Protein AF-A0A925X2B3-F1 (afdb_monomer)

Nearest PDB structures (foldseek):
  2wqh-assembly1_A-2  TM=7.981E-01  e=2.119E-02  synthetic construct
  4nrh-assembly2_B  TM=6.385E-01  e=3.966E-02  Chlamydia pneumoniae
  3sz7-assembly1_A  TM=6.226E-01  e=3.391E-02  Aspergillus fumigatus Af293
  6q6g-assembly1_K  TM=6.782E-01  e=8.686E-02  Homo sapiens
  9gaw-assembly1_K  TM=6.901E-01  e=1.070E-01  Homo sapiens

Sequence (132 aa):
MNVLLPSWLHRYGALNGQVATVPRVRWSVLHFACHAVRDGRFNDARALMTQESDHVPTDAPCLNLMGVLAMAHGHWDEAARLWRQALHADRTYLPSRRNLRRYFELFQFGRSSVPIALGDEPQCFTHAWDEP

pLDDT: mean 77.42, std 23.01, range [30.8, 98.19]

Solvent-accessible surface area (backbone atoms only — not comparable to full-atom values): 7887 Å² total; per-residue (Å²): 138,83,82,81,74,66,83,78,74,70,73,80,78,76,82,75,101,63,82,76,79,75,69,91,59,61,64,68,52,56,53,51,25,50,50,26,47,76,72,67,36,55,67,60,20,47,52,55,54,54,75,63,34,92,52,78,62,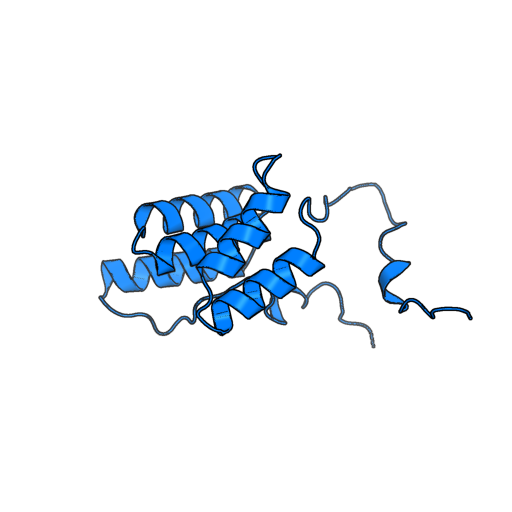77,34,34,58,56,23,22,37,52,13,53,53,31,40,77,72,69,38,52,71,58,13,53,51,27,19,51,50,12,36,69,58,32,79,78,48,58,34,28,54,46,39,47,50,29,49,50,30,35,77,75,68,73,49,61,90,58,68,86,50,62,57,82,54,73,79,77,47,71,87,80,70,88,70,136

Secondary structure (DSSP, 8-state):
------GGGSTTS---S------SS-HHHHHHHHHHHHTT-HHHHHHHHHHTTTS----HHHHHHHHHHHHHTT-HHHHHHHHHHHHHH-TT-HHHHHHHHHHHHHHHHS---SPP--S--GGGSTTT----

Mean predicted aligned error: 10.47 Å

Foldseek 3Di:
DDPDDDPVVPPVPDDDDDPPDDFQDDPVLLVVLLVCVVVVVLVSSVVSLVVSPPPPGLALLSLQQVLVSCVSVVNNVSSLVSLVSSCVSPVPQVQSVLVNVQSCCCVVPVDDPRDRRNSPDPVVCVVPDPDD

Structure (mmCIF, N/CA/C/O backbone):
data_AF-A0A925X2B3-F1
#
_entry.id   AF-A0A925X2B3-F1
#
loop_
_atom_site.group_PDB
_atom_site.id
_atom_site.type_symbol
_atom_site.label_atom_id
_atom_site.label_alt_id
_atom_site.label_comp_id
_atom_site.label_asym_id
_atom_site.label_entity_id
_atom_site.label_seq_id
_atom_site.pdbx_PDB_ins_code
_atom_site.Cartn_x
_atom_site.Cartn_y
_atom_site.Cartn_z
_atom_site.occupancy
_atom_site.B_iso_or_equiv
_atom_site.auth_seq_id
_atom_site.auth_comp_id
_atom_site.auth_asym_id
_atom_site.auth_atom_id
_atom_site.pdbx_PDB_model_num
ATOM 1 N N . MET A 1 1 ? 29.251 -28.232 -3.357 1.00 34.03 1 MET A N 1
ATOM 2 C CA . MET A 1 1 ? 28.049 -27.736 -2.652 1.00 34.03 1 MET A CA 1
ATOM 3 C C . MET A 1 1 ? 27.142 -27.098 -3.684 1.00 34.03 1 MET A C 1
ATOM 5 O O . MET A 1 1 ? 27.462 -26.025 -4.171 1.00 34.03 1 MET A O 1
ATOM 9 N N . ASN A 1 2 ? 26.105 -27.820 -4.105 1.00 30.80 2 ASN A N 1
ATOM 10 C CA . ASN A 1 2 ? 25.200 -27.404 -5.171 1.00 30.80 2 ASN A CA 1
ATOM 11 C C . ASN A 1 2 ? 23.938 -26.837 -4.509 1.00 30.80 2 ASN A C 1
ATOM 13 O O . ASN A 1 2 ? 23.231 -27.574 -3.823 1.00 30.80 2 ASN A O 1
ATOM 17 N N . VAL A 1 3 ? 23.710 -25.529 -4.623 1.00 38.47 3 VAL A N 1
ATOM 18 C CA . VAL A 1 3 ? 22.490 -24.894 -4.109 1.00 38.47 3 VAL A CA 1
ATOM 19 C C . VAL A 1 3 ? 21.385 -25.194 -5.115 1.00 38.47 3 VAL A C 1
ATOM 21 O O . VAL A 1 3 ? 21.403 -24.680 -6.230 1.00 38.47 3 VAL A O 1
ATOM 24 N N . LEU A 1 4 ? 20.453 -26.068 -4.739 1.00 36.34 4 LEU A N 1
ATOM 25 C CA . LEU A 1 4 ? 19.251 -26.350 -5.519 1.00 36.34 4 LEU A CA 1
ATOM 26 C C . LEU A 1 4 ? 18.387 -25.085 -5.546 1.00 36.34 4 LEU A C 1
ATOM 28 O O . LEU A 1 4 ? 17.718 -24.754 -4.569 1.00 36.34 4 LEU A O 1
ATOM 32 N N . LEU A 1 5 ? 18.435 -24.355 -6.657 1.00 35.53 5 LEU A N 1
ATOM 33 C CA . LEU A 1 5 ? 17.490 -23.278 -6.923 1.00 35.53 5 LEU A CA 1
ATOM 34 C C . LEU A 1 5 ? 16.106 -23.898 -7.184 1.00 35.53 5 LEU A C 1
ATOM 36 O O . LEU A 1 5 ? 16.027 -24.906 -7.892 1.00 35.53 5 LEU A O 1
ATOM 40 N N . PRO A 1 6 ? 15.012 -23.350 -6.631 1.00 40.31 6 PRO A N 1
ATOM 41 C CA . PRO A 1 6 ? 13.714 -23.983 -6.777 1.00 40.31 6 PRO A CA 1
ATOM 42 C C . PRO A 1 6 ? 13.127 -23.768 -8.186 1.00 40.31 6 PRO A C 1
ATOM 44 O O . PRO A 1 6 ? 13.419 -22.789 -8.876 1.00 40.31 6 PRO A O 1
ATOM 47 N N . SER A 1 7 ? 12.293 -24.715 -8.620 1.00 38.09 7 SER A N 1
ATOM 48 C CA . SER A 1 7 ? 11.847 -24.940 -10.010 1.00 38.09 7 SER A CA 1
ATOM 49 C C . SER A 1 7 ? 11.109 -23.776 -10.694 1.00 38.09 7 SER A C 1
ATOM 51 O O . SER A 1 7 ? 10.914 -23.799 -11.909 1.00 38.09 7 SER A O 1
ATOM 53 N N . TRP A 1 8 ? 10.733 -22.733 -9.956 1.00 44.91 8 TRP A N 1
ATOM 54 C CA . TRP A 1 8 ? 10.062 -21.538 -10.476 1.00 44.91 8 TRP A CA 1
ATOM 55 C C . TRP A 1 8 ? 10.996 -20.569 -11.221 1.00 44.91 8 TRP A C 1
ATOM 57 O O . TRP A 1 8 ? 10.511 -19.696 -11.935 1.00 44.91 8 TRP A O 1
ATOM 67 N N . LEU A 1 9 ? 12.321 -20.743 -11.134 1.00 41.09 9 LEU A N 1
ATOM 68 C CA . LEU A 1 9 ? 13.298 -19.906 -11.850 1.00 41.09 9 LEU A CA 1
ATOM 69 C C . LEU A 1 9 ? 13.430 -20.224 -13.355 1.00 41.09 9 LEU A C 1
ATOM 71 O O . LEU A 1 9 ? 13.870 -19.367 -14.115 1.00 41.09 9 LEU A O 1
ATOM 75 N N . HIS A 1 10 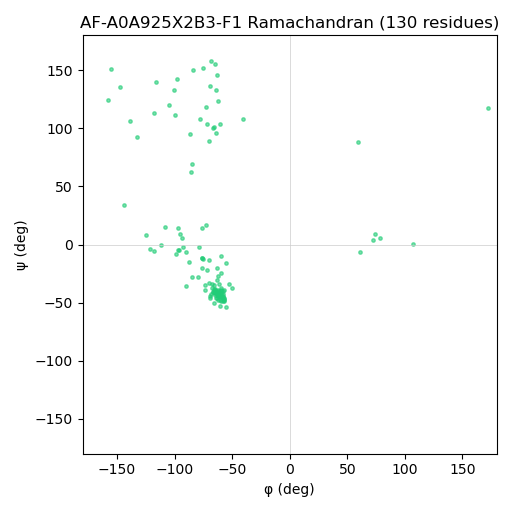? 13.016 -21.408 -13.820 1.00 42.06 10 HIS A N 1
ATOM 76 C CA . HIS A 1 10 ? 13.189 -21.817 -15.225 1.00 42.06 10 HIS A CA 1
ATOM 77 C C . HIS A 1 10 ? 12.052 -21.384 -16.169 1.00 42.06 10 HIS A C 1
ATOM 79 O O . HIS A 1 10 ? 12.227 -21.400 -17.386 1.00 42.06 10 HIS A O 1
ATOM 85 N N . ARG A 1 11 ? 10.892 -20.971 -15.642 1.00 41.97 11 ARG A N 1
ATOM 86 C CA . ARG A 1 11 ? 9.663 -20.740 -16.430 1.00 41.97 11 ARG A CA 1
ATOM 87 C C . ARG A 1 11 ? 9.418 -19.282 -16.843 1.00 41.97 11 ARG A C 1
ATOM 89 O O . ARG A 1 11 ? 8.326 -18.951 -17.279 1.00 41.97 11 ARG A O 1
ATOM 96 N N . TYR A 1 12 ? 10.430 -18.422 -16.730 1.00 44.25 12 TYR A N 1
ATOM 97 C CA . TYR A 1 12 ? 10.394 -17.042 -17.239 1.00 44.25 12 TYR A CA 1
ATOM 98 C C . TYR A 1 12 ? 11.060 -16.887 -18.620 1.00 44.25 12 TYR A C 1
ATOM 100 O O . TYR A 1 12 ? 11.044 -15.802 -19.193 1.00 44.25 12 TYR A O 1
ATOM 108 N N . GLY A 1 13 ? 11.666 -17.957 -19.156 1.00 35.38 13 GLY A N 1
ATOM 109 C CA . GLY A 1 13 ? 12.562 -17.888 -20.317 1.00 35.38 13 GLY A CA 1
ATOM 110 C C . GLY A 1 13 ? 11.972 -18.237 -21.685 1.00 35.38 13 GLY A C 1
ATOM 111 O O . GLY A 1 13 ? 12.657 -18.052 -22.685 1.00 35.38 13 GLY A O 1
ATOM 112 N N . ALA A 1 14 ? 10.744 -18.739 -21.789 1.00 43.62 14 ALA A N 1
ATOM 113 C CA . ALA A 1 14 ? 10.166 -19.063 -23.090 1.00 43.62 14 ALA A CA 1
ATOM 114 C C . ALA A 1 14 ? 8.645 -19.093 -22.995 1.00 43.62 14 ALA A C 1
ATOM 116 O O . ALA A 1 14 ? 8.124 -19.824 -22.161 1.00 43.62 14 ALA A O 1
ATOM 117 N N . LEU A 1 15 ? 7.966 -18.300 -23.831 1.00 34.72 15 LEU A N 1
ATOM 118 C CA . LEU A 1 15 ? 6.853 -18.704 -24.703 1.00 34.72 15 LEU A CA 1
ATOM 119 C C . LEU A 1 15 ? 6.224 -17.450 -25.358 1.00 34.72 15 LEU A C 1
ATOM 121 O O . LEU A 1 15 ? 5.674 -16.583 -24.692 1.00 34.72 15 LEU A O 1
ATOM 125 N N . ASN A 1 16 ? 6.306 -17.406 -26.692 1.00 33.66 16 ASN A N 1
ATOM 126 C CA . ASN A 1 16 ? 5.404 -16.728 -27.633 1.00 33.66 16 ASN A CA 1
ATOM 127 C C . ASN A 1 16 ? 5.195 -15.205 -27.528 1.00 33.66 16 ASN A C 1
ATOM 129 O O . ASN A 1 16 ? 4.190 -14.754 -26.998 1.00 33.66 16 ASN A O 1
ATOM 133 N N . GLY A 1 17 ? 6.055 -14.429 -28.204 1.00 40.22 17 GLY A N 1
ATOM 134 C CA . GLY A 1 17 ? 5.658 -13.352 -29.141 1.00 40.22 17 GLY A CA 1
ATOM 135 C C . GLY A 1 17 ? 4.833 -12.142 -28.663 1.00 40.22 17 GLY A C 1
ATOM 136 O O . GLY A 1 17 ? 4.662 -11.202 -29.433 1.00 40.22 17 GLY A O 1
ATOM 137 N N . GLN A 1 18 ? 4.359 -12.110 -27.424 1.00 37.34 18 GLN A N 1
ATOM 138 C CA . GLN A 1 18 ? 3.765 -10.960 -26.756 1.00 37.34 18 GLN A CA 1
ATOM 139 C C . GLN A 1 18 ? 4.416 -10.886 -25.386 1.00 37.34 18 GLN A C 1
ATOM 141 O O . GLN A 1 18 ? 4.010 -11.559 -24.443 1.00 37.34 18 GLN A O 1
ATOM 146 N N . VAL A 1 19 ? 5.492 -10.109 -25.294 1.00 42.62 19 VAL A N 1
ATOM 147 C CA . VAL A 1 19 ? 6.189 -9.895 -24.029 1.00 42.62 19 VAL A CA 1
ATOM 148 C C . VAL A 1 19 ? 5.275 -9.049 -23.144 1.00 42.62 19 VAL A C 1
ATOM 150 O O . VAL A 1 19 ? 5.323 -7.822 -23.176 1.00 42.62 19 VAL A O 1
ATOM 153 N N . ALA A 1 20 ? 4.412 -9.705 -22.368 1.00 44.25 20 ALA A N 1
ATOM 154 C CA . ALA A 1 20 ? 3.881 -9.124 -21.149 1.00 44.25 20 ALA A CA 1
ATOM 155 C C . ALA A 1 20 ? 5.096 -8.853 -20.252 1.00 44.25 20 ALA A C 1
ATOM 157 O O . ALA A 1 20 ? 5.736 -9.773 -19.745 1.00 44.25 20 ALA A O 1
ATOM 158 N N . THR A 1 21 ? 5.506 -7.592 -20.168 1.00 42.00 21 THR A N 1
ATOM 159 C CA . THR A 1 21 ? 6.695 -7.174 -19.429 1.00 42.00 21 THR A CA 1
ATOM 160 C C . THR A 1 21 ? 6.481 -7.409 -17.932 1.00 42.00 21 THR A C 1
ATOM 162 O O . THR A 1 21 ? 5.821 -6.614 -17.270 1.00 42.00 21 THR A O 1
ATOM 165 N N . VAL A 1 22 ? 7.028 -8.508 -17.411 1.00 47.22 22 VAL A N 1
ATOM 166 C CA . VAL A 1 22 ? 7.181 -8.792 -15.970 1.00 47.22 22 VAL A CA 1
ATOM 167 C C . VAL A 1 22 ? 8.215 -7.819 -15.347 1.00 47.22 22 VAL A C 1
ATOM 169 O O . VAL A 1 22 ? 8.997 -7.210 -16.081 1.00 47.22 22 VAL A O 1
ATOM 172 N N . PRO A 1 23 ? 8.198 -7.577 -14.024 1.00 50.75 23 PRO A N 1
ATOM 173 C CA . PRO A 1 23 ? 8.260 -6.249 -13.420 1.00 50.75 23 PRO A CA 1
ATOM 174 C C . PRO A 1 23 ? 9.693 -5.712 -13.266 1.00 50.75 23 PRO A C 1
ATOM 176 O O . PRO A 1 23 ? 10.641 -6.471 -13.073 1.00 50.75 23 PRO A O 1
ATOM 179 N N . ARG A 1 24 ? 9.857 -4.381 -13.328 1.00 59.66 24 ARG A N 1
ATOM 180 C CA . ARG A 1 24 ? 11.174 -3.703 -13.288 1.00 59.66 24 ARG A CA 1
ATOM 181 C C . ARG A 1 24 ? 11.814 -3.624 -11.886 1.00 59.66 24 ARG A C 1
ATOM 183 O O . ARG A 1 24 ? 12.996 -3.318 -11.807 1.00 59.66 24 ARG A O 1
ATOM 190 N N . VAL A 1 25 ? 11.076 -3.931 -10.813 1.00 64.81 25 VAL A N 1
ATOM 191 C CA . VAL A 1 25 ? 11.581 -4.064 -9.428 1.00 64.81 25 VAL A CA 1
ATOM 192 C C . VAL A 1 25 ? 11.827 -5.533 -9.096 1.00 64.81 25 VAL A C 1
ATOM 194 O O . VAL A 1 25 ? 11.029 -6.403 -9.455 1.00 64.81 25 VAL A O 1
ATOM 197 N N . ARG A 1 26 ? 12.895 -5.833 -8.347 1.00 74.19 26 ARG A N 1
ATOM 198 C CA . ARG A 1 26 ? 13.130 -7.204 -7.869 1.00 74.19 26 ARG A CA 1
ATOM 199 C C . ARG A 1 26 ? 11.996 -7.648 -6.942 1.00 74.19 26 ARG A C 1
ATOM 201 O O . ARG A 1 26 ? 11.776 -7.052 -5.890 1.00 74.19 26 ARG A O 1
ATOM 208 N N . TRP A 1 27 ? 11.340 -8.762 -7.276 1.00 75.81 27 TRP A N 1
ATOM 209 C CA . TRP A 1 27 ? 10.252 -9.352 -6.478 1.00 75.81 27 TRP A CA 1
ATOM 210 C C . TRP A 1 27 ? 10.605 -9.527 -4.994 1.00 75.81 27 TRP A C 1
ATOM 212 O O . TRP A 1 27 ? 9.782 -9.280 -4.116 1.00 75.81 27 TRP A O 1
ATOM 222 N N . SER A 1 28 ? 11.856 -9.897 -4.702 1.00 80.56 28 SER A N 1
ATOM 223 C CA . SER A 1 28 ? 12.356 -9.998 -3.331 1.00 80.56 28 SER A CA 1
ATOM 224 C C . SER A 1 28 ? 12.235 -8.678 -2.569 1.00 80.56 28 SER A C 1
ATOM 226 O O . SER A 1 28 ? 11.858 -8.687 -1.404 1.00 80.56 28 SER A O 1
ATOM 228 N N . VAL A 1 29 ? 12.519 -7.544 -3.216 1.00 86.19 29 VAL A N 1
ATOM 229 C CA . VAL A 1 29 ? 12.436 -6.221 -2.582 1.00 86.19 29 VAL A CA 1
ATOM 230 C C . VAL A 1 29 ? 10.988 -5.851 -2.305 1.00 86.19 29 VAL A C 1
ATOM 232 O O . VAL A 1 29 ? 10.679 -5.449 -1.186 1.00 86.19 29 VAL A O 1
ATOM 235 N N . LEU A 1 30 ? 10.088 -6.075 -3.269 1.00 87.00 30 LEU A N 1
ATOM 236 C CA . LEU A 1 30 ? 8.654 -5.867 -3.065 1.00 87.00 30 LEU A CA 1
ATOM 237 C C . LEU A 1 30 ? 8.130 -6.717 -1.896 1.00 87.00 30 LEU A C 1
ATOM 239 O O . LEU A 1 30 ? 7.440 -6.203 -1.022 1.00 87.00 30 LEU A O 1
ATOM 243 N N . HIS A 1 31 ? 8.517 -7.993 -1.834 1.00 88.25 31 HIS A N 1
ATOM 244 C CA . HIS A 1 31 ? 8.142 -8.895 -0.747 1.00 88.25 31 HIS A CA 1
ATOM 245 C C . HIS A 1 31 ? 8.625 -8.395 0.627 1.00 88.25 31 HIS A C 1
ATOM 247 O O . HIS A 1 31 ? 7.833 -8.314 1.569 1.00 88.25 31 HIS A O 1
ATOM 253 N N . PHE A 1 32 ? 9.899 -8.000 0.750 1.00 91.31 32 PHE A N 1
ATOM 254 C CA . PHE A 1 32 ? 10.431 -7.449 2.002 1.00 91.31 32 PHE A CA 1
ATOM 255 C C . PHE A 1 32 ? 9.772 -6.121 2.385 1.00 91.31 32 PHE A C 1
ATOM 257 O O . PHE A 1 32 ? 9.486 -5.898 3.562 1.00 91.31 32 PHE A O 1
ATOM 264 N N . ALA A 1 33 ? 9.485 -5.257 1.413 1.00 92.56 33 ALA A N 1
ATOM 265 C CA . ALA A 1 33 ? 8.810 -3.992 1.659 1.00 92.56 33 ALA A CA 1
ATOM 266 C C . ALA A 1 33 ? 7.356 -4.205 2.123 1.00 92.56 33 ALA A C 1
ATOM 268 O O . ALA A 1 33 ? 6.926 -3.564 3.082 1.00 92.56 33 ALA A O 1
ATOM 269 N N . CYS A 1 34 ? 6.621 -5.156 1.533 1.00 93.00 34 CYS A N 1
ATOM 270 C CA . CYS A 1 34 ? 5.295 -5.557 2.012 1.00 93.00 34 CYS A CA 1
ATOM 271 C C . CYS A 1 34 ? 5.344 -6.079 3.455 1.00 93.00 34 CYS A C 1
ATOM 273 O O . CYS A 1 34 ? 4.504 -5.706 4.275 1.00 93.00 34 CYS A O 1
ATOM 275 N N . HIS A 1 35 ? 6.343 -6.896 3.800 1.00 94.31 35 HIS A N 1
ATOM 276 C CA . HIS A 1 35 ? 6.530 -7.365 5.175 1.00 94.31 35 HIS A CA 1
ATOM 277 C C . HIS A 1 35 ? 6.820 -6.205 6.140 1.00 94.31 35 HIS A C 1
ATOM 279 O O . HIS A 1 35 ? 6.183 -6.097 7.184 1.00 94.31 35 HIS A O 1
ATOM 285 N N . ALA A 1 36 ? 7.716 -5.288 5.769 1.00 95.25 36 ALA A N 1
ATOM 286 C CA . ALA A 1 36 ? 8.018 -4.107 6.574 1.00 95.25 36 ALA A CA 1
ATOM 287 C C . ALA A 1 36 ? 6.777 -3.219 6.791 1.00 95.25 36 ALA A C 1
ATOM 289 O O . ALA A 1 36 ? 6.578 -2.715 7.894 1.00 95.25 36 ALA A O 1
ATOM 290 N N . VAL A 1 37 ? 5.898 -3.080 5.789 1.00 96.31 37 VAL A N 1
ATOM 291 C CA . VAL A 1 37 ? 4.603 -2.392 5.943 1.00 96.31 37 VAL A CA 1
ATOM 292 C C . VAL A 1 37 ? 3.698 -3.102 6.951 1.00 96.31 37 VAL A C 1
ATOM 294 O O . VAL A 1 37 ? 3.111 -2.429 7.798 1.00 96.31 37 VAL A O 1
ATOM 297 N N . ARG A 1 38 ? 3.593 -4.438 6.902 1.00 94.19 38 ARG A N 1
ATOM 298 C CA . ARG A 1 38 ? 2.809 -5.209 7.888 1.00 94.19 38 ARG A CA 1
ATOM 299 C C . ARG A 1 38 ? 3.342 -5.052 9.312 1.00 94.19 38 ARG A C 1
ATOM 301 O O . ARG A 1 38 ? 2.544 -4.991 10.240 1.00 94.19 38 ARG A O 1
ATOM 308 N N . ASP A 1 39 ? 4.656 -4.915 9.463 1.00 95.88 39 ASP A N 1
ATOM 309 C CA . ASP A 1 39 ? 5.318 -4.688 10.753 1.00 95.88 39 ASP A CA 1
ATOM 310 C C . ASP A 1 39 ? 5.221 -3.228 11.247 1.00 95.88 39 ASP A C 1
ATOM 312 O O . ASP A 1 39 ? 5.762 -2.895 12.301 1.00 95.88 39 ASP A O 1
ATOM 316 N N . GLY A 1 40 ? 4.605 -2.318 10.481 1.00 95.44 40 GLY A N 1
ATOM 317 C CA . GLY A 1 40 ? 4.563 -0.882 10.791 1.00 95.44 40 GLY A CA 1
ATOM 318 C C . GLY A 1 40 ? 5.887 -0.141 10.554 1.00 95.44 40 GLY A C 1
ATOM 319 O O . GLY A 1 40 ? 6.020 1.037 10.891 1.00 95.44 40 GLY A O 1
ATOM 320 N N . ARG A 1 41 ? 6.878 -0.793 9.936 1.00 96.75 41 ARG A N 1
ATOM 321 C CA . ARG A 1 41 ? 8.200 -0.233 9.616 1.00 96.75 41 ARG A CA 1
ATOM 322 C C . ARG A 1 41 ? 8.167 0.518 8.284 1.00 96.75 41 ARG A C 1
ATOM 324 O O . ARG A 1 41 ? 8.845 0.169 7.319 1.00 96.75 41 ARG A O 1
ATOM 331 N N . PHE A 1 42 ? 7.363 1.580 8.220 1.00 94.06 42 PHE A N 1
ATOM 332 C CA . PHE A 1 42 ? 7.130 2.333 6.979 1.00 94.06 42 PHE A CA 1
ATOM 333 C C . PHE A 1 42 ? 8.390 3.013 6.419 1.00 94.06 42 PHE A C 1
ATOM 335 O O . PHE A 1 42 ? 8.522 3.158 5.204 1.00 94.06 42 PHE A O 1
ATOM 342 N N . ASN A 1 43 ? 9.329 3.411 7.284 1.00 92.50 43 ASN A N 1
ATOM 343 C CA . ASN A 1 43 ? 10.606 3.986 6.855 1.00 92.50 43 ASN A CA 1
ATOM 344 C C . ASN A 1 43 ? 11.501 2.951 6.163 1.00 92.50 43 ASN A C 1
ATOM 346 O O . ASN A 1 43 ? 12.046 3.260 5.105 1.00 92.50 43 ASN A O 1
ATOM 350 N N . ASP A 1 44 ? 11.585 1.732 6.702 1.00 93.31 44 ASP A N 1
ATOM 351 C CA . ASP A 1 44 ? 12.338 0.626 6.096 1.00 93.31 44 ASP A CA 1
ATOM 352 C C . ASP A 1 44 ? 11.752 0.269 4.728 1.00 93.31 44 ASP A C 1
ATOM 354 O O . ASP A 1 44 ? 12.473 0.181 3.736 1.00 93.31 44 ASP A O 1
ATOM 358 N N . ALA A 1 45 ? 10.423 0.130 4.657 1.00 93.75 45 ALA A N 1
ATOM 359 C CA . ALA A 1 45 ? 9.722 -0.145 3.409 1.00 93.75 45 ALA A CA 1
ATOM 360 C C . ALA A 1 45 ? 9.997 0.937 2.356 1.00 93.75 45 ALA A C 1
ATOM 362 O O . ALA A 1 45 ? 10.301 0.625 1.208 1.00 93.75 45 ALA A O 1
ATOM 363 N N . ARG A 1 46 ? 9.949 2.215 2.742 1.00 89.56 46 ARG A N 1
ATOM 364 C CA . ARG A 1 46 ? 10.278 3.322 1.840 1.00 89.56 46 ARG A CA 1
ATOM 365 C C . ARG A 1 46 ? 11.734 3.270 1.379 1.00 89.56 46 ARG A C 1
ATOM 367 O O . ARG A 1 46 ? 11.968 3.440 0.191 1.00 89.56 46 ARG A O 1
ATOM 374 N N . ALA A 1 47 ? 12.688 3.001 2.271 1.00 89.94 47 ALA A N 1
ATOM 375 C CA . ALA A 1 47 ? 14.101 2.893 1.909 1.00 89.94 47 ALA A CA 1
ATOM 376 C C . ALA A 1 47 ? 14.344 1.776 0.881 1.00 89.94 47 ALA A C 1
ATOM 378 O O . ALA A 1 47 ? 15.000 2.019 -0.131 1.00 89.94 47 ALA A O 1
ATOM 379 N N . LEU A 1 48 ? 13.743 0.599 1.093 1.00 89.25 48 LEU A N 1
ATOM 380 C CA . LEU A 1 48 ? 13.788 -0.525 0.150 1.00 89.25 48 LEU A CA 1
ATOM 381 C C . LEU A 1 48 ? 13.245 -0.131 -1.229 1.00 89.25 48 LEU A C 1
ATOM 383 O O . LEU A 1 48 ? 13.872 -0.402 -2.248 1.00 89.25 48 LEU A O 1
ATOM 387 N N . MET A 1 49 ? 12.098 0.550 -1.259 1.00 85.56 49 MET A N 1
ATOM 388 C CA . MET A 1 49 ? 11.472 0.983 -2.509 1.00 85.56 49 MET A CA 1
ATOM 389 C C . MET A 1 49 ? 12.256 2.102 -3.208 1.00 85.56 49 MET A C 1
ATOM 391 O O . MET A 1 49 ? 12.285 2.146 -4.433 1.00 85.56 49 MET A O 1
ATOM 395 N N . THR A 1 50 ? 12.910 2.995 -2.458 1.00 82.06 50 THR A N 1
ATOM 396 C CA . THR A 1 50 ? 13.721 4.086 -3.018 1.00 82.06 50 THR A CA 1
ATOM 397 C C . THR A 1 50 ? 15.042 3.586 -3.604 1.00 82.06 50 THR A C 1
ATOM 399 O O . THR A 1 50 ? 15.468 4.095 -4.637 1.00 82.06 50 THR A O 1
ATOM 402 N N . GLN A 1 51 ? 15.666 2.564 -3.015 1.00 77.56 51 GLN A N 1
ATOM 403 C CA . GLN A 1 51 ? 16.896 1.965 -3.554 1.00 77.56 51 GLN A CA 1
ATOM 404 C C . GLN A 1 51 ? 16.705 1.339 -4.942 1.00 77.56 51 GLN A C 1
ATOM 406 O O . GLN A 1 51 ? 17.643 1.294 -5.727 1.00 77.56 51 GLN A O 1
ATOM 411 N N . GLU A 1 52 ? 15.489 0.903 -5.267 1.00 69.31 52 GLU A N 1
ATOM 412 C CA . GLU A 1 52 ? 15.154 0.375 -6.594 1.00 69.31 52 GLU A CA 1
ATOM 413 C C . GLU A 1 52 ? 14.608 1.462 -7.550 1.00 69.31 52 GLU A C 1
ATOM 415 O O . GLU A 1 52 ? 14.299 1.175 -8.705 1.00 69.31 52 GLU A O 1
ATOM 420 N N . SER A 1 53 ? 14.459 2.710 -7.082 1.00 58.47 53 SER A N 1
ATOM 421 C CA . SER A 1 53 ? 13.717 3.781 -7.773 1.00 58.47 53 SER A CA 1
ATOM 422 C C . SER A 1 53 ? 14.542 4.709 -8.672 1.00 58.47 53 SER A C 1
ATOM 424 O O . SER A 1 53 ? 13.967 5.637 -9.244 1.00 58.47 53 SER A O 1
ATOM 426 N N . ASP A 1 54 ? 15.841 4.445 -8.873 1.00 59.41 54 ASP A N 1
ATOM 427 C CA . ASP A 1 54 ? 16.693 5.201 -9.820 1.00 59.41 54 ASP A CA 1
ATOM 428 C C . ASP A 1 54 ? 16.123 5.211 -11.256 1.00 59.41 54 ASP A C 1
ATOM 430 O O . ASP A 1 54 ? 16.450 6.060 -12.090 1.00 59.41 54 ASP A O 1
ATOM 434 N N . HIS A 1 55 ? 15.177 4.316 -11.532 1.00 52.75 55 HIS A N 1
ATOM 435 C CA . HIS A 1 55 ? 14.238 4.422 -12.633 1.00 52.75 55 HIS A CA 1
ATOM 436 C C . HIS A 1 55 ? 12.837 4.505 -12.042 1.00 52.75 55 HIS A C 1
ATOM 438 O O . HIS A 1 55 ? 12.391 3.522 -11.460 1.00 52.75 55 HIS A O 1
ATOM 444 N N . VAL A 1 56 ? 12.151 5.649 -12.185 1.00 52.28 56 VAL A N 1
ATOM 445 C CA . VAL A 1 56 ? 10.753 5.842 -11.749 1.00 52.28 56 VAL A CA 1
ATOM 446 C C . VAL A 1 56 ? 9.961 4.576 -12.079 1.00 52.28 56 VAL A C 1
ATOM 448 O O . VAL A 1 56 ? 9.753 4.309 -13.269 1.00 52.28 56 VAL A O 1
ATOM 451 N N . PRO A 1 57 ? 9.572 3.753 -11.086 1.00 60.00 57 PRO A N 1
ATOM 452 C CA . PRO A 1 57 ? 9.046 2.444 -11.414 1.00 60.00 57 PRO A CA 1
ATOM 453 C C . PRO A 1 57 ? 7.658 2.628 -12.014 1.00 60.00 57 PRO A C 1
ATOM 455 O O . PRO A 1 57 ? 6.686 2.895 -11.316 1.00 60.00 57 PRO A O 1
ATOM 458 N N . THR A 1 58 ? 7.556 2.489 -13.334 1.00 72.38 58 THR A N 1
ATOM 459 C CA . THR A 1 58 ? 6.288 2.477 -14.079 1.00 72.38 58 THR A CA 1
ATOM 460 C C . THR A 1 58 ? 5.514 1.177 -13.866 1.00 72.38 58 THR A C 1
ATOM 462 O O . THR A 1 58 ? 4.670 0.823 -14.678 1.00 72.38 58 THR A O 1
ATOM 465 N N . ASP A 1 59 ? 5.859 0.419 -12.831 1.00 81.56 59 ASP A N 1
ATOM 466 C CA . ASP A 1 59 ? 5.372 -0.922 -12.585 1.00 81.56 59 ASP A CA 1
ATOM 467 C C . ASP A 1 59 ? 4.256 -0.899 -11.536 1.00 81.56 59 ASP A C 1
ATOM 469 O O . ASP A 1 59 ? 4.372 -0.249 -10.490 1.00 81.56 59 ASP A O 1
ATOM 473 N N . ALA A 1 60 ? 3.157 -1.594 -11.827 1.00 88.06 60 ALA A N 1
ATOM 474 C CA . ALA A 1 60 ? 1.922 -1.492 -11.059 1.00 88.06 60 ALA A CA 1
ATOM 475 C C . ALA A 1 60 ? 2.074 -1.912 -9.581 1.00 88.06 60 ALA A C 1
ATOM 477 O O . ALA A 1 60 ? 1.597 -1.168 -8.718 1.00 88.06 60 ALA A O 1
ATOM 478 N N . PRO A 1 61 ? 2.780 -3.006 -9.227 1.00 88.12 61 PRO A N 1
ATOM 479 C CA . PRO A 1 61 ? 3.038 -3.365 -7.834 1.00 88.12 61 PRO A CA 1
ATOM 480 C C . PRO A 1 61 ? 3.847 -2.324 -7.061 1.00 88.12 61 PRO A C 1
ATOM 482 O O . PRO A 1 61 ? 3.515 -2.017 -5.914 1.00 88.12 61 PRO A O 1
ATOM 485 N N . CYS A 1 62 ? 4.864 -1.729 -7.686 1.00 88.19 62 CYS A N 1
ATOM 486 C CA . CYS A 1 62 ? 5.663 -0.690 -7.045 1.00 88.19 62 CYS A CA 1
ATOM 487 C C . CYS A 1 62 ? 4.831 0.569 -6.785 1.00 88.19 62 CYS A C 1
ATOM 489 O O . CYS A 1 62 ? 4.775 1.059 -5.656 1.00 88.19 62 CYS A O 1
ATOM 491 N N . LEU A 1 63 ? 4.133 1.058 -7.813 1.00 91.56 63 LEU A N 1
ATOM 492 C CA . LEU A 1 63 ? 3.229 2.205 -7.704 1.00 91.56 63 LEU A CA 1
ATOM 493 C C . LEU A 1 63 ? 2.150 1.964 -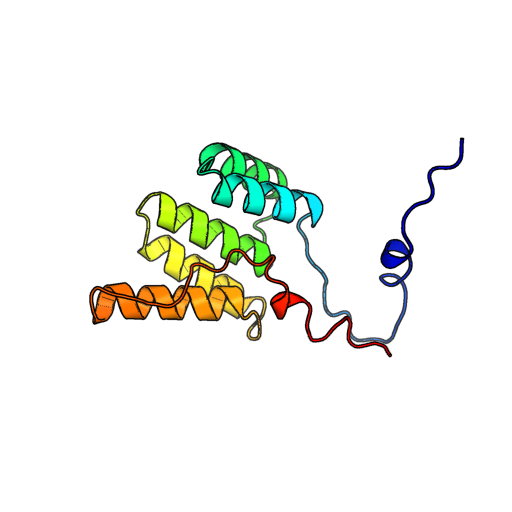6.643 1.00 91.56 63 LEU A C 1
ATOM 495 O O . LEU A 1 63 ? 1.831 2.858 -5.858 1.00 91.56 63 LEU A O 1
ATOM 499 N N . ASN A 1 64 ? 1.635 0.736 -6.557 1.00 94.19 64 ASN A N 1
ATOM 500 C CA . ASN A 1 64 ? 0.684 0.354 -5.526 1.00 94.19 64 ASN A CA 1
ATOM 501 C C . ASN A 1 64 ? 1.250 0.504 -4.117 1.00 94.19 64 ASN A C 1
ATOM 503 O O . ASN A 1 64 ? 0.623 1.156 -3.277 1.00 94.19 64 ASN A O 1
ATOM 507 N N . LEU A 1 65 ? 2.418 -0.090 -3.866 1.00 94.12 65 LEU A N 1
ATOM 508 C CA . LEU A 1 65 ? 3.038 -0.091 -2.548 1.00 94.12 65 LEU A CA 1
ATOM 509 C C . LEU A 1 65 ? 3.499 1.312 -2.139 1.00 94.12 65 LEU A C 1
ATOM 511 O O . LEU A 1 65 ? 3.301 1.709 -0.992 1.00 94.12 65 LEU A O 1
ATOM 515 N N . MET A 1 66 ? 4.011 2.112 -3.079 1.00 93.56 66 MET A N 1
ATOM 516 C CA . MET A 1 66 ? 4.291 3.531 -2.842 1.00 93.56 66 MET A CA 1
ATOM 517 C C . MET A 1 66 ? 3.023 4.298 -2.448 1.00 93.56 66 MET A C 1
ATOM 519 O O . MET A 1 66 ? 3.067 5.119 -1.534 1.00 93.56 66 MET A O 1
ATOM 523 N N . GLY A 1 67 ? 1.878 3.998 -3.073 1.00 96.00 67 GLY A N 1
ATOM 524 C CA . GLY A 1 67 ? 0.590 4.571 -2.679 1.00 96.00 67 GLY A CA 1
ATOM 525 C C . GLY A 1 67 ? 0.172 4.173 -1.259 1.00 96.00 67 GLY A C 1
ATOM 526 O O . GLY A 1 67 ? -0.286 5.016 -0.489 1.00 96.00 67 GLY A O 1
ATOM 527 N N . VAL A 1 68 ? 0.396 2.914 -0.865 1.00 97.00 68 VAL A N 1
ATOM 528 C CA . VAL A 1 68 ? 0.173 2.463 0.521 1.00 97.00 68 VAL A CA 1
ATOM 529 C C . VAL A 1 68 ? 1.063 3.234 1.501 1.00 97.00 68 VAL A C 1
ATOM 531 O O . VAL A 1 68 ? 0.578 3.700 2.531 1.00 97.00 68 VAL A O 1
ATOM 534 N N . LEU A 1 69 ? 2.345 3.418 1.176 1.00 95.44 69 LEU A N 1
ATOM 535 C CA . LEU A 1 69 ? 3.286 4.168 2.010 1.00 95.44 69 LEU A CA 1
ATOM 536 C C . LEU A 1 69 ? 2.909 5.649 2.123 1.00 95.44 69 LEU A C 1
ATOM 538 O O . LEU A 1 69 ? 2.977 6.204 3.219 1.00 95.44 69 LEU A O 1
ATOM 542 N N . ALA A 1 70 ? 2.477 6.284 1.032 1.00 95.88 70 ALA A N 1
ATOM 543 C CA . ALA A 1 70 ? 1.987 7.661 1.047 1.00 95.88 70 ALA A CA 1
ATOM 544 C C . ALA A 1 70 ? 0.767 7.809 1.971 1.00 95.88 70 ALA A C 1
ATOM 546 O O . ALA A 1 70 ? 0.729 8.705 2.814 1.00 95.88 70 ALA A O 1
ATOM 547 N N . MET A 1 71 ? -0.184 6.876 1.882 1.00 96.44 71 MET A N 1
ATOM 548 C CA . MET A 1 71 ? -1.361 6.843 2.750 1.00 96.44 71 MET A CA 1
ATOM 549 C C . MET A 1 71 ? -0.996 6.660 4.229 1.00 96.44 71 MET A C 1
ATOM 551 O O . MET A 1 71 ? -1.538 7.370 5.073 1.00 96.44 71 MET A O 1
ATOM 555 N N . ALA A 1 72 ? -0.040 5.781 4.545 1.00 94.62 72 ALA A N 1
ATOM 556 C CA . ALA A 1 72 ? 0.444 5.587 5.916 1.00 94.62 72 ALA A CA 1
ATOM 557 C C . ALA A 1 72 ? 1.045 6.867 6.535 1.00 94.62 72 ALA A C 1
ATOM 559 O O . ALA A 1 72 ? 1.024 7.026 7.751 1.00 94.62 72 ALA A O 1
ATOM 560 N N . HIS A 1 73 ? 1.528 7.798 5.706 1.00 94.19 73 HIS A N 1
ATOM 561 C CA . HIS A 1 73 ? 2.034 9.109 6.129 1.00 94.19 73 HIS A CA 1
ATOM 562 C C . HIS A 1 73 ? 0.981 10.230 6.040 1.00 94.19 73 HIS A C 1
ATOM 564 O O . HIS A 1 73 ? 1.315 11.401 6.181 1.00 94.19 73 HIS A O 1
ATOM 570 N N . GLY A 1 74 ? -0.290 9.900 5.790 1.00 95.00 74 GLY A N 1
ATOM 571 C CA . GLY A 1 74 ? -1.377 10.876 5.675 1.00 95.00 74 GLY A CA 1
ATOM 572 C C . GLY A 1 74 ? -1.440 11.613 4.333 1.00 95.00 74 GLY A C 1
ATOM 573 O O . GLY A 1 74 ? -2.286 12.489 4.159 1.00 95.00 74 GLY A O 1
ATOM 574 N N . HIS A 1 75 ? -0.604 11.253 3.356 1.00 97.00 75 HIS A N 1
ATOM 575 C CA . HIS A 1 75 ? -0.608 11.848 2.017 1.00 97.00 75 HIS A CA 1
ATOM 576 C C . HIS A 1 75 ? -1.643 11.159 1.115 1.00 97.00 75 HIS A C 1
ATOM 578 O O . HIS A 1 75 ? -1.313 10.428 0.180 1.00 97.00 75 HIS A O 1
ATOM 584 N N . TRP A 1 76 ? -2.922 11.368 1.417 1.00 96.62 76 TRP A N 1
ATOM 585 C CA . TRP A 1 76 ? -4.031 10.668 0.763 1.00 96.62 76 TRP A CA 1
ATOM 586 C C . TRP A 1 76 ? -4.187 10.984 -0.729 1.00 96.62 76 TRP A C 1
ATOM 588 O O . TRP A 1 76 ? -4.459 10.078 -1.518 1.00 96.62 76 TRP A O 1
ATOM 598 N N . ASP A 1 77 ? -3.984 12.239 -1.131 1.00 97.25 77 ASP A N 1
ATOM 599 C CA . ASP A 1 77 ? -4.082 12.642 -2.541 1.00 97.25 77 ASP A CA 1
ATOM 600 C C . ASP A 1 77 ? -2.981 12.000 -3.388 1.00 97.25 77 ASP A C 1
ATOM 602 O O . ASP A 1 77 ? -3.225 11.504 -4.492 1.00 97.25 77 ASP A O 1
ATOM 606 N N . GLU A 1 78 ? -1.776 11.942 -2.825 1.00 96.62 78 GLU A N 1
ATOM 607 C CA . GLU A 1 78 ? -0.627 11.286 -3.433 1.00 96.62 78 GLU A CA 1
ATOM 608 C C . GLU A 1 78 ? -0.850 9.777 -3.561 1.00 96.62 78 GLU A C 1
ATOM 610 O O . GLU A 1 78 ? -0.616 9.197 -4.623 1.00 96.62 78 GLU A O 1
ATOM 615 N N . ALA A 1 79 ? -1.392 9.143 -2.520 1.00 97.75 79 ALA A N 1
ATOM 616 C CA . ALA A 1 79 ? -1.755 7.733 -2.560 1.00 97.75 79 ALA A CA 1
ATOM 617 C C . ALA A 1 79 ? -2.739 7.428 -3.702 1.00 97.75 79 ALA A C 1
ATOM 619 O O . ALA A 1 79 ? -2.505 6.525 -4.510 1.00 97.75 79 ALA A O 1
ATOM 620 N N . ALA A 1 80 ? -3.800 8.232 -3.835 1.00 98.00 80 ALA A N 1
ATOM 621 C CA . ALA A 1 80 ? -4.771 8.089 -4.915 1.00 98.00 80 ALA A CA 1
ATOM 622 C C . ALA A 1 80 ? -4.143 8.298 -6.300 1.00 98.00 80 ALA A C 1
ATOM 624 O O . ALA A 1 80 ? -4.472 7.574 -7.244 1.00 98.00 80 ALA A O 1
ATOM 625 N N . ARG A 1 81 ? -3.226 9.262 -6.442 1.00 97.56 81 ARG A N 1
ATOM 626 C CA . ARG A 1 81 ? -2.474 9.484 -7.685 1.00 97.56 81 ARG A CA 1
ATOM 627 C C . ARG A 1 81 ? -1.642 8.255 -8.056 1.00 97.56 81 ARG A C 1
ATOM 629 O O . ARG A 1 81 ? -1.733 7.797 -9.193 1.00 97.56 81 ARG A O 1
ATOM 636 N N . LEU A 1 82 ? -0.897 7.695 -7.107 1.00 95.94 82 LEU A N 1
ATOM 637 C CA . LEU A 1 82 ? -0.045 6.521 -7.313 1.00 95.94 82 LEU A CA 1
ATOM 638 C C . LEU A 1 82 ? -0.858 5.270 -7.673 1.00 95.94 82 LEU A C 1
ATOM 640 O O . LEU A 1 82 ? -0.516 4.572 -8.626 1.00 95.94 82 LEU A O 1
ATOM 644 N N . TRP A 1 83 ? -1.995 5.024 -7.017 1.00 97.19 83 TRP A N 1
ATOM 645 C CA . TRP A 1 83 ? -2.873 3.909 -7.395 1.00 97.19 83 TRP A CA 1
ATOM 646 C C . TRP A 1 83 ? -3.497 4.081 -8.785 1.00 97.19 83 TRP A C 1
ATOM 648 O O . TRP A 1 83 ? -3.659 3.099 -9.508 1.00 97.19 83 TRP A O 1
ATOM 658 N N . ARG A 1 84 ? -3.822 5.311 -9.209 1.00 97.44 84 ARG A N 1
ATOM 659 C CA . ARG A 1 84 ? -4.263 5.562 -10.596 1.00 97.44 84 ARG A CA 1
ATOM 660 C C . ARG A 1 84 ? -3.141 5.304 -11.597 1.00 97.44 84 ARG A C 1
ATOM 662 O O . ARG A 1 84 ? -3.410 4.755 -12.659 1.00 97.44 84 ARG A O 1
ATOM 669 N N . GLN A 1 85 ? -1.901 5.663 -11.263 1.00 94.50 85 GLN A N 1
ATOM 670 C CA . GLN A 1 85 ? -0.740 5.357 -12.100 1.00 94.50 85 GLN A CA 1
ATOM 671 C C . GLN A 1 85 ? -0.496 3.851 -12.202 1.00 94.50 85 GLN A C 1
ATOM 673 O O . GLN A 1 85 ? -0.242 3.363 -13.299 1.00 94.50 85 GLN A O 1
ATOM 678 N N . ALA A 1 86 ? -0.655 3.102 -11.109 1.00 93.00 86 ALA A N 1
ATOM 679 C CA . ALA A 1 86 ? -0.574 1.644 -11.140 1.00 93.00 86 ALA A CA 1
ATOM 680 C C . ALA A 1 86 ? -1.605 1.039 -12.106 1.00 93.00 86 ALA A C 1
ATOM 682 O O . ALA A 1 86 ? -1.264 0.182 -12.911 1.00 93.00 86 ALA A O 1
ATOM 683 N N . LEU A 1 87 ? -2.844 1.546 -12.098 1.00 92.31 87 LEU A N 1
ATOM 684 C CA . LEU A 1 87 ? -3.882 1.124 -13.046 1.00 92.31 87 LEU A CA 1
ATOM 685 C C . LEU A 1 87 ? -3.654 1.615 -14.481 1.00 92.31 87 LEU A C 1
ATOM 687 O O . LEU A 1 87 ? -4.218 1.055 -15.419 1.00 92.31 87 LEU A O 1
ATOM 691 N N . HIS A 1 88 ? -2.873 2.676 -14.670 1.00 93.00 88 HIS A N 1
ATOM 692 C CA . HIS A 1 88 ? -2.440 3.099 -15.998 1.00 93.00 88 HIS A CA 1
ATOM 693 C C . HIS A 1 88 ? -1.373 2.149 -16.555 1.00 93.00 88 HIS A C 1
ATOM 695 O O . HIS A 1 88 ? -1.419 1.824 -17.738 1.00 93.00 88 HIS A O 1
ATOM 701 N N . ALA A 1 89 ? -0.460 1.680 -15.699 1.00 85.44 89 ALA A N 1
ATOM 702 C CA . ALA A 1 89 ? 0.557 0.690 -16.041 1.00 85.44 89 ALA A CA 1
ATOM 703 C C . ALA A 1 89 ? -0.044 -0.702 -16.306 1.00 85.44 89 ALA A C 1
ATOM 705 O O . ALA A 1 89 ? 0.271 -1.326 -17.314 1.00 85.44 89 ALA A O 1
ATOM 706 N N . ASP A 1 90 ? -0.951 -1.159 -15.441 1.00 85.81 90 ASP A N 1
ATOM 707 C CA . ASP A 1 90 ? -1.729 -2.386 -15.619 1.00 85.81 90 ASP A CA 1
ATOM 708 C C . ASP A 1 90 ? -3.184 -2.159 -15.184 1.00 85.81 90 ASP A C 1
ATOM 710 O O . ASP A 1 90 ? -3.527 -2.115 -14.000 1.00 85.81 90 ASP A O 1
ATOM 714 N N . ARG A 1 91 ? -4.078 -2.069 -16.176 1.00 87.94 91 ARG A N 1
ATOM 715 C CA . ARG A 1 91 ? -5.518 -1.825 -15.974 1.00 87.94 91 ARG A CA 1
ATOM 716 C C . ARG A 1 91 ? -6.216 -2.942 -15.196 1.00 87.94 91 ARG A C 1
ATOM 718 O O . ARG A 1 91 ? -7.308 -2.721 -14.664 1.00 87.94 91 ARG A O 1
ATOM 725 N N . THR A 1 92 ? -5.623 -4.131 -15.150 1.00 86.62 92 THR A N 1
ATOM 726 C CA . THR A 1 92 ? -6.166 -5.310 -14.470 1.00 86.62 92 THR A CA 1
ATOM 727 C C . THR A 1 92 ? -5.612 -5.503 -13.060 1.00 86.62 92 THR A C 1
ATOM 729 O O . THR A 1 92 ? -6.140 -6.342 -12.329 1.00 86.62 92 THR A O 1
ATOM 732 N N . TYR A 1 93 ? -4.655 -4.671 -12.628 1.00 87.12 93 TYR A N 1
ATOM 733 C CA . TYR A 1 93 ? -3.990 -4.796 -11.334 1.00 87.12 93 TYR A CA 1
ATOM 734 C C . TYR A 1 93 ? -4.951 -4.597 -10.149 1.00 87.12 93 TYR A C 1
ATOM 736 O O . TYR A 1 93 ? -5.269 -3.483 -9.711 1.00 87.12 93 TYR A O 1
ATOM 744 N N . LEU A 1 94 ? -5.448 -5.716 -9.620 1.00 92.00 94 LEU A N 1
ATOM 745 C CA . LEU A 1 94 ? -6.509 -5.753 -8.616 1.00 92.00 94 LEU A CA 1
ATOM 746 C C . LEU A 1 94 ? -6.172 -5.017 -7.301 1.00 92.00 94 LEU A C 1
ATOM 748 O O . LEU A 1 94 ? -7.071 -4.337 -6.789 1.00 92.00 94 LEU A O 1
ATOM 752 N N . PRO A 1 95 ? -4.938 -5.077 -6.754 1.00 94.12 95 PRO A N 1
ATOM 753 C CA . PRO A 1 95 ? -4.586 -4.385 -5.510 1.00 94.12 95 PRO A CA 1
ATOM 754 C C . PRO A 1 95 ? -4.824 -2.875 -5.567 1.00 94.12 95 PRO A C 1
ATOM 756 O O . PRO A 1 95 ? -5.518 -2.328 -4.710 1.00 94.12 95 PRO A O 1
ATOM 759 N N . SER A 1 96 ? -4.365 -2.196 -6.623 1.00 95.19 96 SER A N 1
ATOM 760 C CA . SER A 1 96 ? -4.576 -0.746 -6.754 1.00 95.19 96 SER A CA 1
ATOM 761 C C . SER A 1 96 ? -6.038 -0.381 -6.964 1.00 95.19 96 SER A C 1
ATOM 763 O O . SER A 1 96 ? -6.508 0.623 -6.429 1.00 95.19 96 SER A O 1
ATOM 765 N N . ARG A 1 97 ? -6.798 -1.229 -7.663 1.00 95.94 97 ARG A N 1
ATOM 766 C CA . ARG A 1 97 ? -8.254 -1.075 -7.786 1.00 95.94 97 ARG A CA 1
ATOM 767 C C . ARG A 1 97 ? -8.952 -1.154 -6.426 1.00 95.94 97 ARG A C 1
ATOM 769 O O . ARG A 1 97 ? -9.826 -0.336 -6.141 1.00 95.94 97 ARG A O 1
ATOM 776 N N . ARG A 1 98 ? -8.565 -2.112 -5.576 1.00 97.06 98 ARG A N 1
ATOM 777 C CA . ARG A 1 98 ? -9.094 -2.248 -4.207 1.00 97.06 98 ARG A CA 1
ATOM 778 C C . ARG A 1 98 ? -8.717 -1.057 -3.335 1.00 97.06 98 ARG A C 1
ATOM 780 O O . ARG A 1 98 ? -9.576 -0.545 -2.622 1.00 97.06 98 ARG A O 1
ATOM 787 N N . ASN A 1 99 ? -7.486 -0.573 -3.445 1.00 98.12 99 ASN A N 1
ATOM 788 C CA . ASN A 1 99 ? -7.024 0.574 -2.672 1.00 98.12 99 ASN A CA 1
ATOM 789 C C . ASN A 1 99 ? -7.732 1.872 -3.070 1.00 98.12 99 ASN A C 1
ATOM 791 O O . ASN A 1 99 ? -8.159 2.621 -2.196 1.00 98.12 99 ASN A O 1
ATOM 795 N N . LEU A 1 100 ? -7.965 2.098 -4.367 1.00 98.19 100 LEU A N 1
ATOM 796 C CA . LEU A 1 100 ? -8.793 3.216 -4.827 1.00 98.19 100 LEU A CA 1
ATOM 797 C C . LEU A 1 100 ? -10.236 3.101 -4.344 1.00 98.19 100 LEU A C 1
ATOM 799 O O . LEU A 1 100 ? -10.802 4.093 -3.893 1.00 98.19 100 LEU A O 1
ATOM 803 N N . ARG A 1 101 ? -10.826 1.900 -4.378 1.00 97.94 101 ARG A N 1
ATOM 804 C CA . ARG A 1 101 ? -12.155 1.675 -3.798 1.00 97.94 101 ARG A CA 1
ATOM 805 C C . ARG A 1 101 ? -12.174 2.035 -2.309 1.00 97.94 101 ARG A C 1
ATOM 807 O O . ARG A 1 101 ? -13.054 2.778 -1.889 1.00 97.94 101 ARG A O 1
ATOM 814 N N . ARG A 1 102 ? -11.197 1.552 -1.533 1.00 97.38 102 ARG A N 1
ATOM 815 C CA . ARG A 1 102 ? -11.051 1.877 -0.106 1.00 97.38 102 ARG A CA 1
ATOM 816 C C . ARG A 1 102 ? -10.941 3.386 0.112 1.00 97.38 102 ARG A C 1
ATOM 818 O O . ARG A 1 102 ? -11.627 3.918 0.975 1.00 97.38 102 ARG A O 1
ATOM 825 N N . TYR A 1 103 ? -10.107 4.067 -0.673 1.00 97.94 103 TYR A N 1
ATOM 826 C CA . TYR A 1 103 ? -9.968 5.523 -0.644 1.00 97.94 103 TYR A CA 1
ATOM 827 C C . TYR A 1 103 ? -11.313 6.219 -0.863 1.00 97.94 103 TYR A C 1
ATOM 829 O O . TYR A 1 103 ? -11.740 6.988 -0.009 1.00 97.94 103 TYR A O 1
ATOM 837 N N . PHE A 1 104 ? -12.029 5.900 -1.945 1.00 97.88 104 PHE A N 1
ATOM 838 C CA . PHE A 1 104 ? -13.329 6.516 -2.212 1.00 97.88 104 PHE A CA 1
ATOM 839 C C . PHE A 1 104 ? -14.332 6.254 -1.089 1.00 97.88 104 PHE A C 1
AT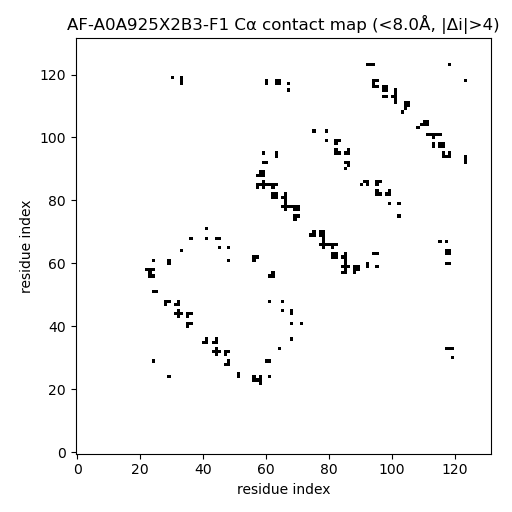OM 841 O O . PHE A 1 104 ? -15.026 7.174 -0.676 1.00 97.88 104 PHE A O 1
ATOM 848 N N . GLU A 1 105 ? -14.384 5.033 -0.554 1.00 97.69 105 GLU A N 1
ATOM 849 C CA . GLU A 1 105 ? -15.280 4.709 0.556 1.00 97.69 105 GLU A CA 1
ATOM 850 C C . GLU A 1 105 ? -14.956 5.518 1.827 1.00 97.69 105 GLU A C 1
ATOM 852 O O . GLU A 1 105 ? -15.863 6.041 2.475 1.00 97.69 105 GLU A O 1
ATOM 857 N N . LEU A 1 106 ? -13.670 5.694 2.154 1.00 96.62 106 LEU A N 1
ATOM 858 C CA . LEU A 1 106 ? -13.239 6.510 3.292 1.00 96.62 106 LEU A CA 1
ATOM 859 C C . LEU A 1 106 ? -13.605 7.990 3.118 1.00 96.62 106 LEU A C 1
ATOM 861 O O . LEU A 1 106 ? -14.152 8.581 4.043 1.00 96.62 106 LEU A O 1
ATOM 865 N N . PHE A 1 107 ? -13.353 8.581 1.949 1.00 96.06 107 PHE A N 1
ATOM 866 C CA . PHE A 1 107 ? -13.600 10.011 1.723 1.00 96.06 107 PHE A CA 1
ATOM 867 C C . PHE A 1 107 ? -15.070 10.350 1.450 1.00 96.06 107 PHE A C 1
ATOM 869 O O . PHE A 1 107 ? -15.510 11.447 1.779 1.00 96.06 107 PHE A O 1
ATOM 876 N N . GLN A 1 108 ? -15.843 9.419 0.887 1.00 96.50 108 GLN A N 1
ATOM 877 C CA . GLN A 1 108 ? -17.258 9.634 0.583 1.00 96.50 108 GLN A CA 1
ATOM 878 C C . GLN A 1 108 ? -18.185 9.230 1.736 1.00 96.50 108 GLN A C 1
ATOM 880 O O . GLN A 1 108 ? -19.225 9.859 1.930 1.00 96.50 108 GLN A O 1
ATOM 885 N N . PHE A 1 109 ? -17.841 8.170 2.477 1.00 96.44 109 PHE A N 1
ATOM 886 C CA . PHE A 1 109 ? -18.716 7.574 3.495 1.00 96.44 109 PHE A CA 1
ATOM 887 C C . PHE A 1 109 ? -18.106 7.555 4.903 1.00 96.44 109 PHE A C 1
ATOM 889 O O . PHE A 1 109 ? -18.768 7.109 5.839 1.00 96.44 109 PHE A O 1
ATOM 896 N N . GLY A 1 110 ? -16.850 7.981 5.074 1.00 96.75 110 GLY A N 1
ATOM 897 C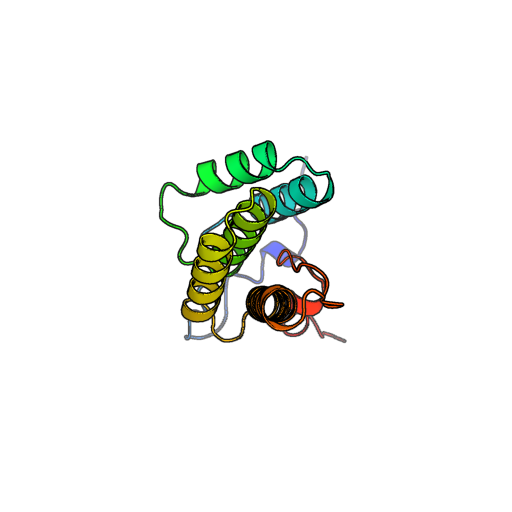 CA . GLY A 1 110 ? -16.153 7.977 6.365 1.00 96.75 110 GLY A CA 1
ATOM 898 C C . GLY A 1 110 ? -15.737 6.588 6.864 1.00 96.75 110 GLY A C 1
ATOM 899 O O . GLY A 1 110 ? -15.230 6.463 7.977 1.00 96.75 110 GLY A O 1
ATOM 900 N N . ARG A 1 111 ? -15.961 5.524 6.080 1.00 95.81 111 ARG A N 1
ATOM 901 C CA . ARG A 1 111 ? -15.671 4.134 6.470 1.00 95.81 111 ARG A CA 1
ATOM 902 C C . ARG A 1 111 ? -15.449 3.240 5.257 1.00 95.81 111 ARG A C 1
ATOM 904 O O . ARG A 1 111 ? -16.070 3.440 4.222 1.00 95.81 111 ARG A O 1
ATOM 911 N N . SER A 1 112 ? -14.634 2.202 5.421 1.00 96.12 112 SER A N 1
ATOM 912 C CA . SER 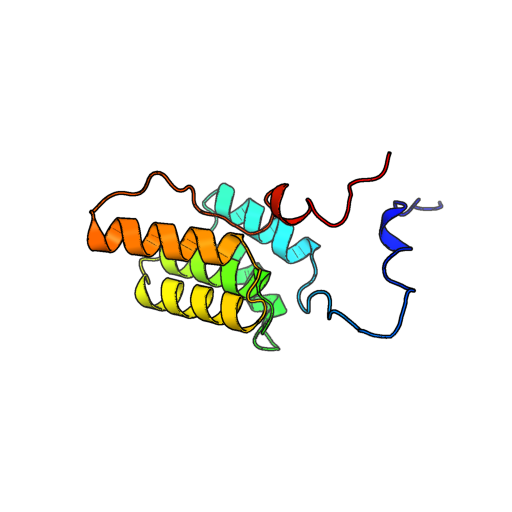A 1 112 ? -14.447 1.144 4.424 1.00 96.12 112 SER A CA 1
ATOM 913 C C . SER A 1 112 ? -14.161 -0.191 5.107 1.00 96.12 112 SER A C 1
ATOM 915 O O . SER A 1 112 ? -13.337 -0.252 6.023 1.00 96.12 112 SER A O 1
ATOM 917 N N . SER A 1 113 ? -14.811 -1.262 4.644 1.00 95.44 113 SER A N 1
ATOM 918 C CA . SER A 1 113 ? -14.504 -2.643 5.047 1.00 95.44 113 SER A CA 1
ATOM 919 C C . SER A 1 113 ? -13.463 -3.310 4.144 1.00 95.44 113 SER A C 1
ATOM 921 O O . SER A 1 113 ? -13.021 -4.420 4.431 1.00 95.44 113 SER A O 1
ATOM 923 N N . VAL A 1 114 ? -13.057 -2.650 3.055 1.00 93.81 114 VAL A N 1
ATOM 924 C CA . VAL A 1 114 ? -12.050 -3.169 2.127 1.00 93.81 114 VAL A CA 1
ATOM 925 C C . VAL A 1 114 ? -10.684 -3.087 2.807 1.00 93.81 114 VAL A C 1
ATOM 927 O O . VAL A 1 114 ? -10.261 -1.977 3.136 1.00 93.81 114 VAL A O 1
ATOM 930 N N . PRO A 1 115 ? -9.974 -4.205 3.035 1.00 93.00 115 PRO A N 1
ATOM 931 C CA . PRO A 1 115 ? -8.637 -4.155 3.614 1.00 93.00 115 PRO A CA 1
ATOM 932 C C . PRO A 1 115 ? -7.663 -3.457 2.659 1.00 93.00 115 PRO A C 1
ATOM 934 O O . PRO A 1 115 ? -7.876 -3.423 1.446 1.00 93.00 115 PRO A O 1
ATOM 937 N N . ILE A 1 116 ? -6.586 -2.901 3.213 1.00 94.56 116 ILE A N 1
ATOM 938 C CA . ILE A 1 116 ? -5.485 -2.388 2.396 1.00 94.56 116 ILE A CA 1
ATOM 939 C C . ILE A 1 116 ? -4.829 -3.550 1.642 1.00 94.56 116 ILE A C 1
ATOM 941 O O . ILE A 1 116 ? -4.561 -4.589 2.244 1.00 94.56 116 ILE A 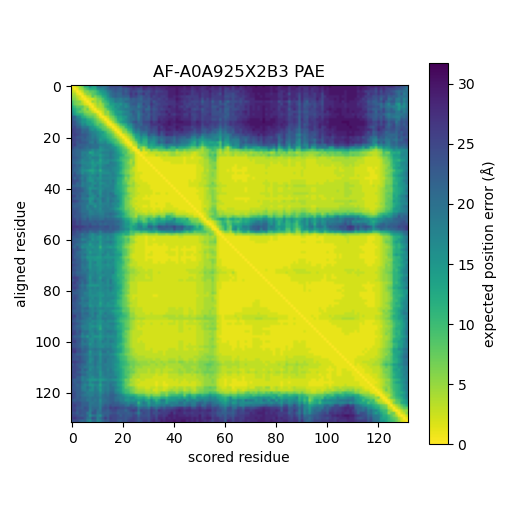O 1
ATOM 945 N N . ALA A 1 117 ? -4.600 -3.381 0.340 1.00 95.25 117 ALA A N 1
ATOM 946 C CA . ALA A 1 117 ? -3.954 -4.381 -0.499 1.00 95.25 117 ALA A CA 1
ATOM 947 C C . ALA A 1 117 ? -2.505 -3.972 -0.810 1.00 95.25 117 ALA A C 1
ATOM 949 O O . ALA A 1 117 ? -2.265 -2.914 -1.399 1.00 95.25 117 ALA A O 1
ATOM 950 N N . LEU A 1 118 ? -1.532 -4.790 -0.421 1.00 93.50 118 LEU A N 1
ATOM 951 C CA . LEU A 1 118 ? -0.106 -4.505 -0.601 1.00 93.50 118 LEU A CA 1
ATOM 952 C C . LEU A 1 118 ? 0.402 -4.926 -1.984 1.00 93.50 118 LEU A C 1
ATOM 954 O O . LEU A 1 118 ? 1.296 -4.273 -2.522 1.00 93.50 118 LEU A O 1
ATOM 958 N N . GLY A 1 119 ? -0.220 -5.931 -2.604 1.00 87.06 119 GLY A N 1
ATOM 959 C CA . GLY A 1 119 ? 0.173 -6.455 -3.912 1.00 87.06 119 GLY A CA 1
ATOM 960 C C . GLY A 1 119 ? 0.857 -7.819 -3.881 1.00 87.06 119 GLY A C 1
ATOM 961 O O . GLY A 1 119 ? 1.203 -8.346 -4.931 1.00 87.06 119 GLY A O 1
ATOM 962 N N . ASP A 1 120 ? 1.025 -8.409 -2.700 1.00 85.38 120 ASP A N 1
ATOM 963 C CA . ASP A 1 120 ? 1.529 -9.770 -2.498 1.00 85.38 120 ASP A CA 1
ATOM 964 C C . ASP A 1 120 ? 0.424 -10.742 -2.040 1.00 85.38 120 ASP A C 1
ATOM 966 O O . ASP A 1 120 ? 0.710 -11.841 -1.562 1.00 85.38 120 ASP A O 1
ATOM 970 N N . GLU A 1 121 ? -0.852 -10.358 -2.176 1.00 80.31 121 GLU A N 1
ATOM 971 C CA . GLU A 1 121 ? -1.979 -11.239 -1.876 1.00 80.31 121 GLU A CA 1
ATOM 972 C C . GLU A 1 121 ? -1.996 -12.470 -2.800 1.00 80.31 121 GLU A C 1
ATOM 974 O O . GLU A 1 121 ? -1.738 -12.336 -3.996 1.00 80.31 121 GLU A O 1
ATOM 979 N N . PRO A 1 122 ? -2.436 -13.650 -2.315 1.00 63.97 122 PRO A N 1
ATOM 980 C CA . PRO A 1 122 ? -2.531 -14.870 -3.127 1.00 63.97 122 PRO A CA 1
ATOM 981 C C . PRO A 1 122 ? -3.326 -14.682 -4.429 1.00 63.97 122 PRO A C 1
ATOM 983 O O . PRO A 1 122 ? -3.002 -15.250 -5.464 1.00 63.97 122 PRO A O 1
ATOM 986 N N . GLN A 1 123 ? -4.350 -13.828 -4.378 1.00 58.62 123 GLN A N 1
ATOM 987 C CA . GLN A 1 123 ? -5.265 -13.507 -5.480 1.00 58.62 123 GLN A CA 1
ATOM 988 C C . GLN A 1 123 ? -4.606 -12.694 -6.604 1.00 58.62 123 GLN A C 1
ATOM 990 O O . GLN A 1 123 ? -5.171 -12.562 -7.683 1.00 58.62 123 GLN A O 1
ATOM 995 N N . CYS A 1 124 ? -3.417 -12.142 -6.365 1.00 54.28 124 CYS A N 1
ATOM 996 C CA . CYS A 1 124 ? -2.588 -11.538 -7.404 1.00 54.28 124 CYS A CA 1
ATOM 997 C C . CYS A 1 124 ? -1.904 -12.606 -8.274 1.00 54.28 124 CYS A C 1
ATOM 999 O O . CYS A 1 124 ? -1.400 -12.284 -9.344 1.00 54.28 124 CYS A O 1
ATOM 1001 N N . PHE A 1 125 ? -1.922 -13.875 -7.844 1.00 52.72 125 PHE A N 1
ATOM 1002 C CA . PHE A 1 125 ? -1.298 -15.007 -8.534 1.00 52.72 125 PHE A CA 1
ATOM 1003 C C . PHE A 1 125 ? -2.313 -16.013 -9.106 1.00 52.72 125 PHE A C 1
ATOM 1005 O O . PHE A 1 125 ? -1.910 -16.981 -9.749 1.00 52.72 125 PHE A O 1
ATOM 1012 N N 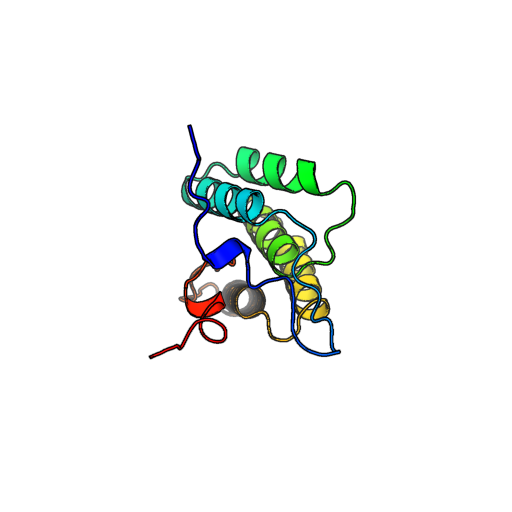. THR A 1 126 ? -3.623 -15.791 -8.929 1.00 44.12 126 THR A N 1
ATOM 1013 C CA . THR A 1 126 ? -4.691 -16.764 -9.259 1.00 44.12 126 THR A CA 1
ATOM 1014 C C . THR A 1 126 ? -5.023 -16.898 -10.749 1.00 44.12 126 THR A C 1
ATOM 1016 O O . THR A 1 126 ? -6.044 -17.475 -11.093 1.00 44.12 126 THR A O 1
ATOM 1019 N N . HIS A 1 127 ? -4.185 -16.389 -11.654 1.00 45.41 127 HIS A N 1
ATOM 1020 C CA . HIS A 1 127 ? -4.267 -16.727 -13.083 1.00 45.41 127 HIS A CA 1
ATOM 1021 C C . HIS A 1 127 ? -2.950 -17.265 -13.664 1.00 45.41 127 HIS A C 1
ATOM 1023 O O . HIS A 1 127 ? -2.863 -17.461 -14.871 1.00 45.41 127 HIS A O 1
ATOM 1029 N N . ALA A 1 128 ? -1.939 -17.534 -12.827 1.00 43.06 128 ALA A N 1
ATOM 1030 C CA . ALA A 1 128 ? -0.656 -18.087 -13.276 1.00 43.06 128 ALA A CA 1
ATOM 1031 C C . ALA A 1 128 ? -0.319 -19.468 -12.684 1.00 43.06 128 ALA A C 1
ATOM 1033 O O . ALA A 1 128 ? 0.682 -20.051 -13.088 1.00 43.06 128 ALA A O 1
ATOM 1034 N N . TRP A 1 129 ? -1.124 -19.999 -11.753 1.00 42.34 129 TRP A N 1
ATOM 1035 C CA . TRP A 1 129 ? -0.796 -21.240 -11.032 1.00 42.34 129 TRP A CA 1
ATOM 1036 C C . TRP A 1 129 ? -2.004 -22.132 -10.726 1.00 42.34 129 TRP A C 1
ATOM 1038 O O . TRP A 1 129 ? -2.021 -22.802 -9.697 1.00 42.34 129 TRP A O 1
ATOM 1048 N N . ASP A 1 130 ? -2.993 -22.162 -11.617 1.00 32.84 130 ASP A N 1
ATOM 1049 C CA . ASP A 1 130 ? -3.892 -23.315 -11.677 1.00 32.84 130 ASP A CA 1
ATOM 1050 C C . ASP A 1 130 ? -3.236 -24.351 -12.603 1.00 32.84 130 ASP A C 1
ATOM 1052 O O . ASP A 1 130 ? -3.354 -24.268 -13.823 1.00 32.84 130 ASP A O 1
ATOM 1056 N N . GLU A 1 131 ? -2.501 -25.301 -12.029 1.00 33.66 131 GLU A N 1
ATOM 1057 C CA . GLU A 1 131 ? -2.191 -26.581 -12.680 1.00 33.66 131 GLU A CA 1
ATOM 1058 C C . GLU A 1 131 ? -2.843 -27.694 -11.837 1.00 33.66 131 GLU A C 1
ATOM 1060 O O . GLU A 1 131 ? -2.821 -27.589 -10.603 1.00 33.66 131 GLU A O 1
ATOM 1065 N N . PRO A 1 132 ? -3.436 -28.735 -12.453 1.00 42.66 132 PRO A N 1
ATOM 1066 C CA . PRO A 1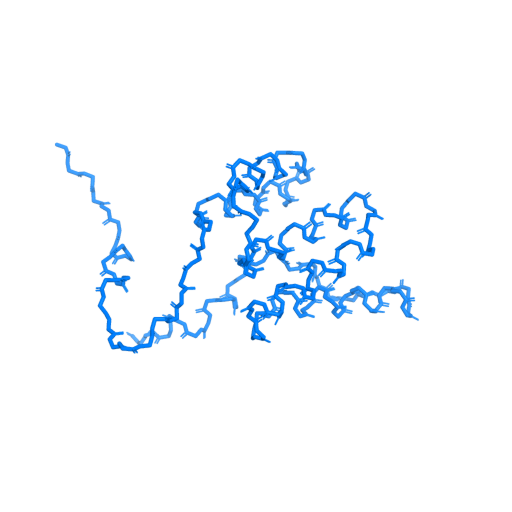 132 ? -3.699 -29.999 -11.769 1.00 42.66 132 PRO A CA 1
ATOM 1067 C C . PRO A 1 132 ? -2.407 -30.730 -11.361 1.00 42.66 132 PRO A C 1
ATOM 1069 O O . PRO A 1 132 ? -1.365 -30.562 -12.036 1.00 42.66 132 PRO A O 1
#

Radius of gyration: 16.15 Å; Cα contacts (8 Å, |Δi|>4): 138; chains: 1; bounding box: 47×43×40 Å